Protein AF-Q83TK6-F1 (afdb_monomer)

Sequence (49 aa):
RRALQMEIEAVGVAMSLGAEGVKTVARQAPKVVRQARSVASSKGMPPRR

Structure (mmCIF, N/CA/C/O backbone):
data_AF-Q83TK6-F1
#
_entry.id   AF-Q83TK6-F1
#
loop_
_atom_site.group_PDB
_atom_site.id
_atom_site.type_symbol
_atom_site.label_atom_id
_atom_site.label_alt_id
_atom_site.label_comp_id
_atom_site.label_asym_id
_atom_site.label_entity_id
_atom_site.label_seq_id
_atom_site.pdbx_PDB_ins_code
_atom_site.Cartn_x
_atom_site.Cartn_y
_atom_site.Cartn_z
_atom_site.occupancy
_atom_site.B_iso_or_equiv
_atom_site.auth_seq_id
_atom_site.auth_comp_id
_atom_site.auth_asym_id
_atom_site.auth_atom_id
_atom_site.pdbx_PDB_model_num
ATOM 1 N N . ARG A 1 1 ? 16.383 -11.151 -1.760 1.00 72.00 1 ARG A N 1
ATOM 2 C CA . ARG A 1 1 ? 16.774 -9.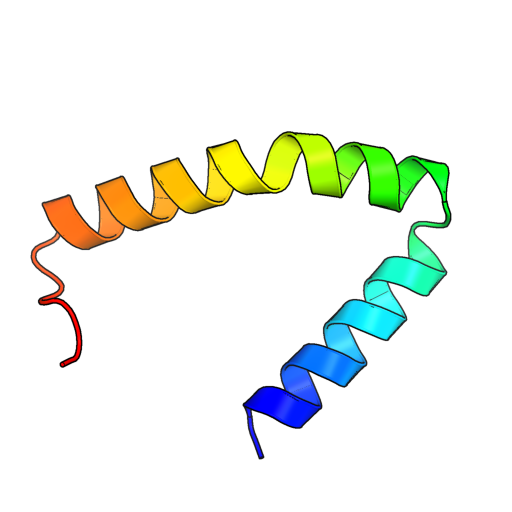834 -1.189 1.00 72.00 1 ARG A CA 1
ATOM 3 C C . ARG A 1 1 ? 15.651 -8.793 -1.262 1.00 72.00 1 ARG A C 1
ATOM 5 O O . ARG A 1 1 ? 15.325 -8.257 -0.220 1.00 72.00 1 ARG A O 1
ATOM 12 N N . ARG A 1 2 ? 15.016 -8.555 -2.426 1.00 81.25 2 ARG A N 1
ATOM 13 C CA . ARG A 1 2 ? 13.906 -7.578 -2.546 1.00 81.25 2 ARG A CA 1
ATOM 14 C C . ARG A 1 2 ? 12.662 -7.918 -1.710 1.00 81.25 2 ARG A C 1
ATOM 16 O O . ARG A 1 2 ? 12.113 -7.019 -1.099 1.00 81.25 2 ARG A O 1
ATOM 23 N N . ALA A 1 3 ? 12.255 -9.190 -1.649 1.00 83.69 3 ALA A N 1
ATOM 24 C CA . ALA A 1 3 ? 11.090 -9.609 -0.856 1.00 83.69 3 ALA A CA 1
ATOM 25 C C . ALA A 1 3 ? 11.250 -9.264 0.636 1.00 83.69 3 ALA A C 1
ATOM 27 O O . ALA A 1 3 ? 10.421 -8.555 1.187 1.00 83.69 3 ALA A O 1
ATOM 28 N N . LEU A 1 4 ? 12.387 -9.638 1.233 1.00 87.62 4 LEU A N 1
ATOM 29 C CA . LEU A 1 4 ? 12.704 -9.321 2.629 1.00 87.62 4 LEU A CA 1
ATOM 30 C C . LEU A 1 4 ? 12.738 -7.805 2.911 1.00 87.62 4 LEU A C 1
ATOM 32 O O . LEU A 1 4 ? 12.314 -7.367 3.971 1.00 87.62 4 LEU A O 1
ATOM 36 N N . GLN A 1 5 ? 13.221 -6.987 1.968 1.00 91.75 5 GLN A N 1
ATOM 37 C CA . GLN A 1 5 ? 13.194 -5.524 2.118 1.00 91.75 5 GLN A CA 1
ATOM 38 C C . GLN A 1 5 ? 11.761 -4.980 2.125 1.00 91.75 5 GLN A C 1
ATOM 40 O O . GLN A 1 5 ? 11.432 -4.172 2.987 1.00 91.75 5 GLN A O 1
ATOM 45 N N . MET A 1 6 ? 10.899 -5.473 1.228 1.00 90.31 6 MET A N 1
ATOM 46 C CA . MET A 1 6 ? 9.483 -5.088 1.212 1.00 90.31 6 MET A CA 1
ATOM 47 C C . MET A 1 6 ? 8.760 -5.515 2.492 1.00 90.31 6 MET A C 1
ATOM 49 O O . MET A 1 6 ? 7.914 -4.777 2.982 1.00 90.31 6 MET A O 1
ATOM 53 N N . GLU A 1 7 ? 9.091 -6.684 3.045 1.00 89.38 7 GLU A N 1
ATOM 54 C CA . GLU A 1 7 ? 8.536 -7.153 4.320 1.00 89.38 7 GLU A CA 1
ATOM 55 C C . GLU A 1 7 ? 8.917 -6.215 5.473 1.00 89.38 7 GLU A C 1
ATOM 57 O O . GLU A 1 7 ? 8.047 -5.804 6.238 1.00 89.38 7 GLU A O 1
ATOM 62 N N . ILE A 1 8 ? 10.189 -5.808 5.561 1.00 90.50 8 ILE A N 1
ATOM 63 C CA . ILE A 1 8 ? 10.662 -4.865 6.587 1.00 90.50 8 ILE A CA 1
ATOM 64 C C . ILE A 1 8 ? 9.978 -3.498 6.442 1.00 90.50 8 ILE A C 1
ATOM 66 O O . ILE A 1 8 ? 9.493 -2.944 7.429 1.00 90.50 8 ILE A O 1
ATOM 70 N N . GLU A 1 9 ? 9.895 -2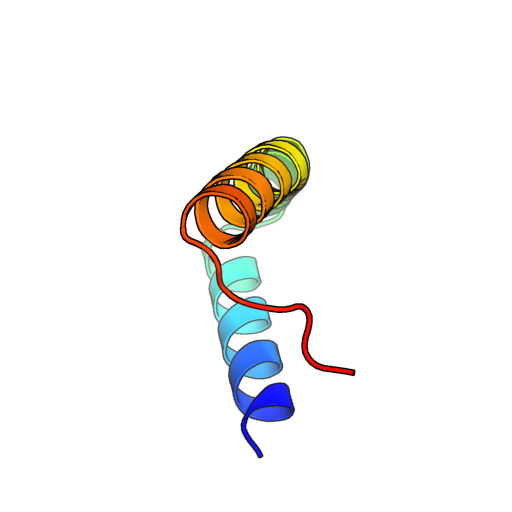.963 5.222 1.00 91.50 9 GLU A N 1
ATOM 71 C CA . GLU A 1 9 ? 9.213 -1.692 4.952 1.00 91.50 9 GLU A CA 1
ATOM 72 C C . GLU A 1 9 ? 7.722 -1.765 5.312 1.00 91.50 9 GLU A C 1
ATOM 74 O O . GLU A 1 9 ? 7.200 -0.865 5.970 1.00 91.50 9 GLU A O 1
ATOM 79 N N . ALA A 1 10 ? 7.043 -2.860 4.956 1.00 89.38 10 ALA A N 1
ATOM 80 C CA . ALA A 1 10 ? 5.634 -3.062 5.279 1.00 89.38 10 ALA A CA 1
ATOM 81 C C . ALA A 1 10 ? 5.387 -3.117 6.794 1.00 89.38 10 ALA A C 1
ATOM 83 O O . ALA A 1 10 ? 4.415 -2.533 7.277 1.00 89.38 10 ALA A O 1
ATOM 84 N N . VAL A 1 11 ? 6.272 -3.771 7.551 1.00 91.19 11 VAL A N 1
ATOM 85 C CA . VAL A 1 11 ? 6.196 -3.811 9.019 1.00 91.19 11 VAL A CA 1
ATOM 86 C C . VAL A 1 11 ? 6.412 -2.420 9.618 1.00 91.19 11 VAL A C 1
ATOM 88 O O . VAL A 1 11 ? 5.633 -2.012 10.477 1.00 91.19 11 VAL A O 1
ATOM 91 N N . GLY A 1 12 ? 7.404 -1.662 9.141 1.00 92.62 12 GLY A N 1
ATOM 92 C CA . GLY A 1 12 ? 7.645 -0.291 9.603 1.00 92.62 12 GLY A CA 1
ATOM 93 C C . GLY A 1 12 ? 6.443 0.627 9.360 1.00 92.62 12 GLY A C 1
ATOM 94 O O . GLY A 1 12 ? 5.999 1.329 10.268 1.00 92.62 12 GLY A O 1
ATOM 95 N N . VAL A 1 13 ? 5.841 0.545 8.171 1.00 92.25 13 VAL A N 1
ATOM 96 C CA . VAL A 1 13 ? 4.613 1.282 7.831 1.00 92.25 13 VAL A CA 1
ATOM 97 C C . VAL A 1 13 ? 3.445 0.863 8.728 1.00 92.25 13 VAL A C 1
ATOM 99 O O . VAL A 1 13 ? 2.716 1.721 9.227 1.00 92.25 13 VAL A O 1
ATOM 102 N N . ALA A 1 14 ? 3.273 -0.437 8.980 1.00 92.19 14 ALA A N 1
ATOM 103 C CA . ALA A 1 14 ? 2.223 -0.935 9.866 1.00 92.19 14 ALA A CA 1
ATOM 104 C C . ALA A 1 14 ? 2.390 -0.427 11.308 1.00 92.19 14 ALA A C 1
ATOM 106 O O . ALA A 1 14 ? 1.403 -0.042 11.938 1.00 92.19 14 ALA A O 1
ATOM 107 N N . MET A 1 15 ? 3.627 -0.366 11.812 1.00 93.00 15 MET A N 1
ATOM 108 C CA . MET A 1 15 ? 3.924 0.191 13.134 1.00 93.00 15 MET A CA 1
ATOM 109 C C . MET A 1 15 ? 3.584 1.683 13.217 1.00 93.00 15 MET A C 1
ATOM 111 O O . MET A 1 15 ? 2.964 2.102 14.191 1.00 93.00 15 MET A O 1
ATOM 115 N N . SER A 1 16 ? 3.923 2.479 12.198 1.00 94.06 16 SER A N 1
ATOM 116 C CA . SER A 1 16 ? 3.604 3.916 12.175 1.00 94.06 16 SER A CA 1
ATOM 117 C C . SER A 1 16 ? 2.105 4.207 12.071 1.00 94.06 16 SER A C 1
ATOM 119 O O . SER A 1 16 ? 1.627 5.187 12.633 1.00 94.06 16 SER A O 1
ATOM 121 N N . LEU A 1 17 ? 1.354 3.371 11.351 1.00 91.38 17 LEU A N 1
ATOM 122 C CA . LEU A 1 17 ? -0.089 3.540 11.158 1.00 91.38 17 LEU A CA 1
ATOM 123 C C . LEU A 1 17 ? -0.923 3.107 12.371 1.00 91.38 17 LEU A C 1
ATOM 125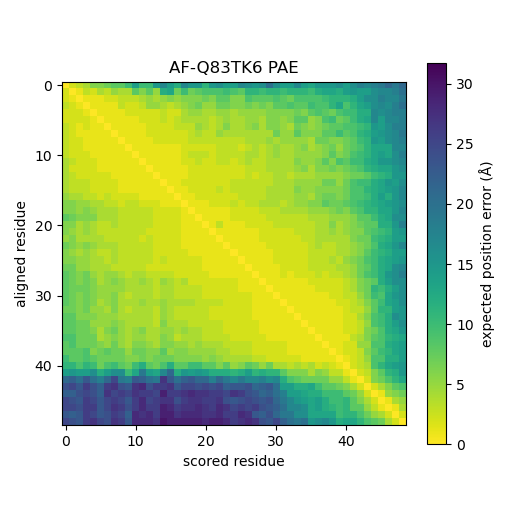 O O . LEU A 1 17 ? -2.057 3.566 12.534 1.00 91.38 17 LEU A O 1
ATOM 129 N N . GLY A 1 18 ? -0.400 2.189 13.188 1.00 93.88 18 GLY A N 1
ATOM 130 C CA . GLY A 1 18 ? -1.150 1.562 14.271 1.00 93.88 18 GLY A CA 1
ATOM 131 C C . GLY A 1 18 ? -2.349 0.732 13.783 1.00 93.88 18 GLY A C 1
ATOM 132 O O . GLY A 1 18 ? -2.617 0.591 12.589 1.00 93.88 18 GLY A O 1
ATOM 133 N N . ALA A 1 19 ? -3.102 0.156 14.723 1.00 90.25 19 ALA A N 1
ATOM 134 C CA . ALA A 1 19 ? -4.140 -0.830 14.409 1.00 90.25 19 ALA A CA 1
ATOM 135 C C . ALA A 1 19 ? -5.275 -0.285 13.515 1.00 90.25 19 ALA A C 1
ATOM 137 O O . ALA A 1 19 ? -5.680 -0.949 12.560 1.00 90.25 19 ALA A O 1
ATOM 138 N N . GLU A 1 20 ? -5.781 0.921 13.788 1.00 91.75 20 GLU A N 1
ATOM 139 C CA . GLU A 1 20 ? -6.878 1.517 13.005 1.00 91.75 20 GLU A CA 1
ATOM 140 C C . GLU A 1 20 ? 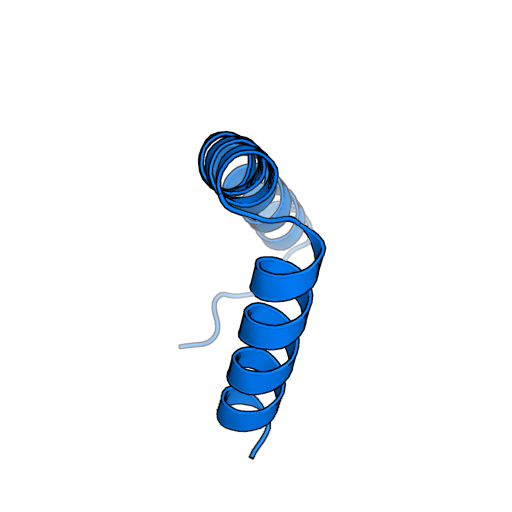-6.426 1.972 11.609 1.00 91.75 20 GLU A C 1
ATOM 142 O O . GLU A 1 20 ? -7.147 1.781 10.620 1.00 91.75 20 GLU A O 1
ATOM 147 N N . GLY A 1 21 ? -5.198 2.488 11.494 1.00 89.75 21 GLY A N 1
ATOM 148 C CA . GLY A 1 21 ? -4.596 2.821 10.205 1.00 89.75 21 GLY A CA 1
ATOM 149 C C . GLY A 1 21 ? -4.392 1.576 9.340 1.00 89.75 21 GLY A C 1
ATOM 150 O O . GLY A 1 21 ? -4.803 1.556 8.178 1.00 89.75 21 GLY A O 1
ATOM 151 N N . VAL A 1 22 ? -3.869 0.490 9.922 1.00 92.06 22 VAL A N 1
ATOM 152 C CA . VAL A 1 22 ? -3.698 -0.798 9.228 1.00 92.06 22 VAL A CA 1
ATOM 153 C C . VAL A 1 22 ? -5.038 -1.380 8.774 1.00 92.06 22 VAL A C 1
ATOM 155 O O . VAL A 1 22 ? -5.152 -1.793 7.620 1.00 92.06 22 VAL A O 1
ATOM 158 N N . LYS A 1 23 ? -6.084 -1.368 9.615 1.00 90.88 23 LYS A N 1
ATOM 159 C CA . LYS A 1 23 ? -7.435 -1.829 9.222 1.00 90.88 23 LYS A CA 1
ATOM 160 C C . LYS A 1 23 ? -7.980 -1.045 8.030 1.00 90.88 23 LYS A C 1
ATOM 162 O O . LYS A 1 23 ? -8.572 -1.628 7.119 1.00 90.88 23 LYS A O 1
ATOM 167 N N . THR A 1 24 ? -7.782 0.270 8.027 1.00 92.06 24 THR A N 1
ATOM 168 C C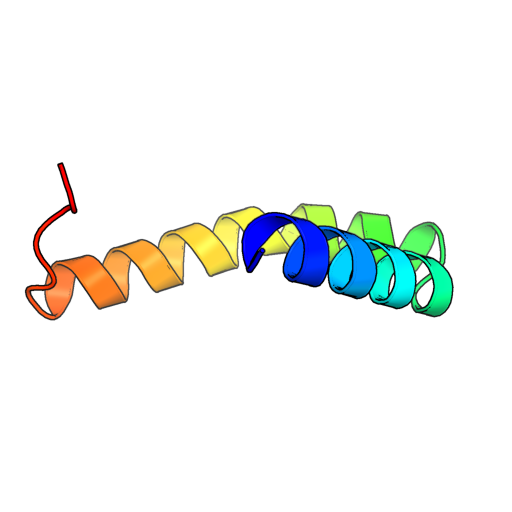A . THR A 1 24 ? -8.247 1.148 6.949 1.00 92.06 24 THR A CA 1
ATOM 169 C C . THR A 1 24 ? -7.508 0.857 5.645 1.00 92.06 24 THR A C 1
ATOM 171 O O . THR A 1 24 ? -8.149 0.644 4.613 1.00 92.06 24 THR A O 1
ATOM 174 N N . VAL A 1 25 ? -6.178 0.751 5.696 1.00 90.50 25 VAL A N 1
ATOM 175 C CA . VAL A 1 25 ? -5.354 0.394 4.532 1.00 90.50 25 VAL A CA 1
ATOM 176 C C . VAL A 1 25 ? -5.717 -0.996 4.012 1.00 90.50 25 VAL A C 1
ATOM 178 O O . VAL A 1 25 ? -5.940 -1.152 2.814 1.00 90.50 25 VAL A O 1
ATOM 181 N N . ALA A 1 26 ? -5.881 -1.989 4.888 1.00 91.94 26 ALA A N 1
ATOM 182 C CA . ALA A 1 26 ? -6.255 -3.349 4.501 1.00 91.94 26 ALA A CA 1
ATOM 183 C C . ALA A 1 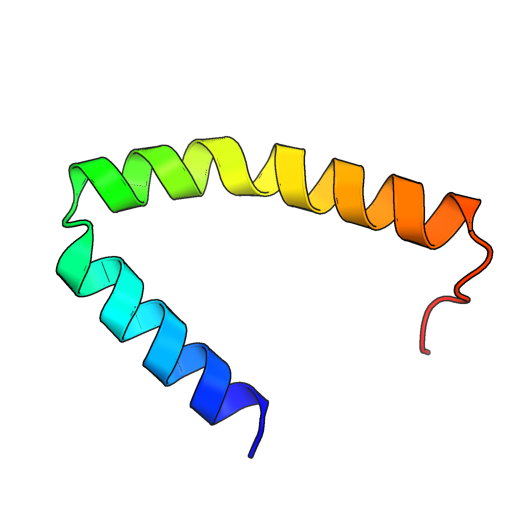26 ? -7.618 -3.412 3.786 1.00 91.94 26 ALA A C 1
ATOM 185 O O . ALA A 1 26 ? -7.784 -4.182 2.842 1.00 91.94 26 ALA A O 1
ATOM 186 N N . ARG A 1 27 ? -8.588 -2.570 4.174 1.00 94.75 27 ARG A N 1
ATOM 187 C CA . ARG A 1 27 ? -9.890 -2.465 3.487 1.00 94.75 27 ARG A CA 1
ATOM 188 C C . ARG A 1 27 ? -9.786 -1.830 2.098 1.00 94.75 27 ARG A C 1
ATOM 190 O O . ARG A 1 27 ? -10.561 -2.176 1.206 1.00 94.75 27 ARG A O 1
ATOM 197 N N . GLN A 1 28 ? -8.863 -0.890 1.904 1.00 93.31 28 GLN A N 1
ATOM 198 C CA . GLN A 1 28 ? -8.714 -0.150 0.646 1.00 93.31 28 GLN A CA 1
ATOM 199 C C . GLN A 1 28 ?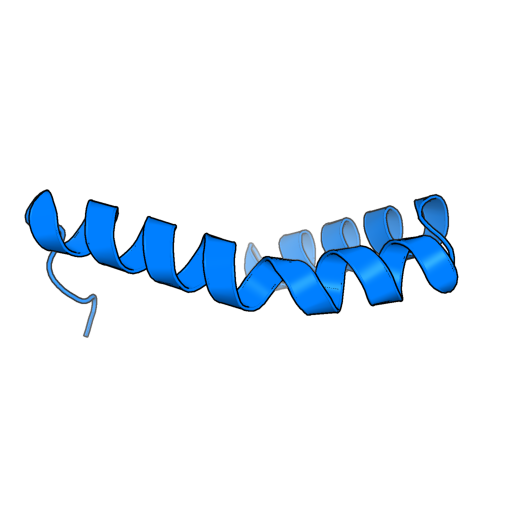 -7.777 -0.846 -0.350 1.00 93.31 28 GLN A C 1
ATOM 201 O O . GLN A 1 28 ? -8.030 -0.812 -1.559 1.00 93.31 28 GLN A O 1
ATOM 206 N N . ALA A 1 29 ? -6.737 -1.523 0.144 1.00 92.38 29 ALA A N 1
ATOM 207 C CA . ALA A 1 29 ? -5.686 -2.137 -0.660 1.00 92.38 29 ALA A CA 1
ATOM 208 C C . ALA A 1 29 ? -6.211 -3.053 -1.784 1.00 92.38 29 ALA A C 1
ATOM 210 O O . ALA A 1 29 ? -5.743 -2.897 -2.912 1.00 92.38 29 ALA A O 1
ATOM 211 N N . PRO A 1 30 ? -7.222 -3.927 -1.587 1.00 93.25 30 PRO A N 1
ATOM 212 C CA . PRO A 1 30 ? -7.726 -4.777 -2.667 1.00 93.25 30 PRO A CA 1
ATOM 213 C C . PRO A 1 30 ? -8.252 -3.990 -3.873 1.00 93.25 30 PRO A C 1
ATOM 215 O O . PRO A 1 30 ? -8.036 -4.392 -5.017 1.00 93.25 30 PRO A O 1
ATOM 218 N N . LYS A 1 31 ? -8.912 -2.845 -3.641 1.00 94.31 31 LYS A N 1
ATOM 219 C CA . LYS A 1 31 ? -9.431 -1.988 -4.720 1.00 94.31 31 LYS A CA 1
ATOM 220 C C . LYS A 1 31 ? -8.285 -1.351 -5.503 1.00 94.31 31 LYS A C 1
ATOM 222 O O . LYS A 1 31 ? -8.296 -1.394 -6.732 1.00 94.31 31 LYS A O 1
ATOM 227 N N . VAL A 1 32 ? -7.286 -0.833 -4.790 1.00 91.81 32 VAL A N 1
ATOM 228 C CA . VAL A 1 32 ? -6.092 -0.212 -5.380 1.00 91.81 32 VAL A CA 1
ATOM 229 C C . VAL A 1 32 ? -5.285 -1.237 -6.179 1.00 91.81 32 VAL A C 1
ATOM 231 O O . VAL A 1 32 ? -4.946 -0.990 -7.333 1.00 91.81 32 VAL A O 1
ATOM 234 N N . VAL A 1 33 ? -5.054 -2.430 -5.622 1.00 91.88 33 VAL A N 1
ATOM 235 C CA . VAL A 1 33 ? -4.352 -3.532 -6.301 1.00 91.88 33 VAL A CA 1
ATOM 236 C C . VAL A 1 33 ? -5.098 -3.961 -7.562 1.00 91.88 33 VAL A C 1
ATOM 238 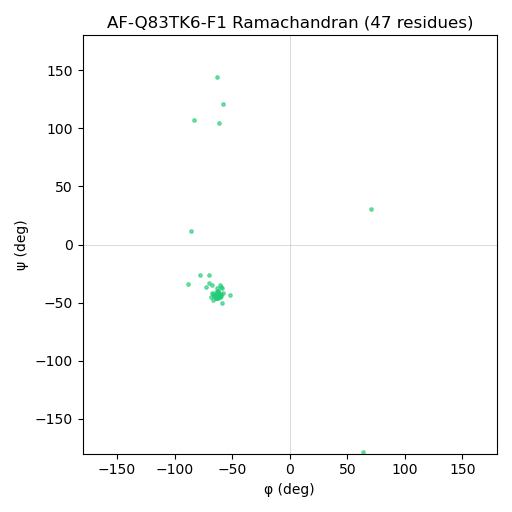O O . VAL A 1 33 ? -4.479 -4.155 -8.608 1.00 91.88 33 VAL A O 1
ATOM 241 N N . ARG A 1 34 ? -6.429 -4.085 -7.496 1.00 92.31 34 ARG A N 1
ATOM 242 C CA . ARG A 1 34 ? -7.249 -4.425 -8.665 1.00 92.31 34 ARG A CA 1
ATOM 243 C C . ARG A 1 34 ? -7.136 -3.364 -9.759 1.00 92.31 34 ARG A C 1
ATOM 245 O O . ARG A 1 34 ? -6.963 -3.717 -10.922 1.00 92.31 34 ARG A O 1
ATOM 252 N N . GLN A 1 35 ? -7.189 -2.083 -9.398 1.00 91.62 35 GLN A N 1
ATOM 253 C CA . GLN A 1 35 ? -7.035 -0.984 -10.350 1.00 91.62 35 GLN A CA 1
ATOM 254 C C . GLN A 1 35 ? -5.636 -0.972 -10.977 1.00 91.62 35 GLN A C 1
ATOM 256 O O . GLN A 1 35 ? -5.518 -0.899 -12.198 1.00 91.62 35 GLN A O 1
ATOM 261 N N . ALA A 1 36 ? -4.583 -1.131 -10.172 1.00 90.12 36 ALA A N 1
ATOM 262 C CA . ALA A 1 36 ? -3.208 -1.205 -10.656 1.00 90.12 36 ALA A CA 1
ATOM 263 C C . ALA A 1 36 ? -3.004 -2.379 -11.629 1.00 90.12 36 ALA A C 1
ATOM 265 O O . ALA A 1 36 ? -2.407 -2.202 -12.689 1.00 90.12 36 ALA A O 1
ATOM 266 N N . ARG A 1 37 ? -3.562 -3.559 -11.319 1.00 89.12 37 ARG A N 1
ATOM 267 C CA . ARG A 1 37 ? -3.551 -4.723 -12.222 1.00 89.12 37 ARG A CA 1
ATOM 268 C C . ARG A 1 37 ? -4.290 -4.444 -13.526 1.00 89.12 37 ARG A C 1
ATOM 270 O O . ARG A 1 37 ? -3.773 -4.782 -14.584 1.00 89.12 37 ARG A O 1
ATOM 277 N N . SER A 1 38 ? -5.458 -3.804 -13.461 1.00 87.19 38 SER A N 1
ATOM 278 C CA . SER A 1 38 ? -6.224 -3.427 -14.654 1.00 87.19 38 SER A CA 1
ATOM 279 C C . SER A 1 38 ? -5.432 -2.481 -15.557 1.00 87.19 38 SER A C 1
ATOM 281 O O . SER A 1 38 ? -5.377 -2.708 -16.759 1.00 87.19 38 SER A O 1
ATOM 283 N N . VAL A 1 39 ? -4.784 -1.460 -14.983 1.00 88.12 39 VAL A N 1
ATOM 284 C CA . VAL A 1 39 ? -3.958 -0.494 -15.727 1.00 88.12 39 VAL A CA 1
ATOM 285 C C . VAL A 1 39 ? -2.713 -1.157 -16.319 1.00 88.12 39 VAL A C 1
ATOM 287 O O . VAL A 1 39 ? -2.360 -0.897 -17.468 1.00 88.12 39 VAL A O 1
ATOM 290 N N . ALA A 1 40 ? -2.042 -2.025 -15.560 1.00 84.06 40 ALA A N 1
ATOM 291 C CA . ALA A 1 40 ? -0.882 -2.766 -16.051 1.00 84.06 40 ALA A CA 1
ATOM 292 C C . ALA A 1 40 ? -1.260 -3.718 -17.200 1.00 84.06 40 ALA A C 1
ATOM 294 O O . ALA A 1 40 ? -0.550 -3.793 -18.202 1.00 84.06 40 ALA A O 1
ATOM 295 N N . SER A 1 41 ? -2.410 -4.390 -17.084 1.00 78.62 41 SER A N 1
ATOM 296 C CA . SER A 1 41 ? -2.944 -5.276 -18.120 1.00 78.62 41 SER A CA 1
ATOM 297 C C . SER A 1 41 ? -3.374 -4.509 -19.371 1.00 78.62 41 SER A C 1
ATOM 299 O O . SER A 1 41 ? -3.093 -4.958 -20.477 1.00 78.62 41 SER A O 1
ATOM 301 N N . SER A 1 42 ? -4.024 -3.349 -19.225 1.00 73.81 42 SER A N 1
ATOM 302 C CA . SER A 1 42 ? -4.447 -2.525 -20.365 1.00 73.81 42 SER A CA 1
ATOM 303 C C . SER A 1 42 ? -3.269 -1.866 -21.083 1.00 73.81 42 SER A C 1
ATOM 305 O O . SER A 1 42 ? -3.361 -1.576 -22.270 1.00 73.81 42 SER A O 1
ATOM 307 N N . LYS A 1 43 ? -2.151 -1.636 -20.380 1.00 69.25 43 LYS A N 1
ATOM 308 C CA . LYS A 1 43 ? -0.898 -1.129 -20.963 1.00 69.25 43 LYS A CA 1
ATOM 309 C C . LYS A 1 43 ? 0.008 -2.230 -21.538 1.00 69.25 43 LYS A C 1
ATOM 311 O O . LYS A 1 43 ? 1.152 -1.944 -21.873 1.00 69.25 43 LYS A O 1
ATOM 316 N N . GLY A 1 44 ? -0.484 -3.464 -21.681 1.00 57.81 44 GLY A N 1
ATOM 317 C CA . GLY A 1 44 ? 0.242 -4.533 -22.370 1.00 57.81 44 GLY A CA 1
ATOM 318 C C . GLY A 1 44 ? 1.465 -5.055 -21.617 1.00 57.81 44 GLY A C 1
ATOM 319 O O . GLY A 1 44 ? 2.428 -5.473 -22.250 1.00 57.81 44 GLY A O 1
ATOM 320 N N . MET A 1 45 ? 1.463 -5.039 -20.280 1.00 58.75 45 MET A N 1
ATOM 321 C CA . MET A 1 45 ? 2.517 -5.711 -19.522 1.00 58.75 45 MET A CA 1
ATOM 322 C C . MET A 1 45 ? 2.149 -7.200 -19.415 1.00 58.75 45 MET A C 1
ATOM 324 O O . MET A 1 45 ? 1.189 -7.529 -18.712 1.00 58.75 45 MET A O 1
ATOM 328 N N . PRO A 1 46 ? 2.831 -8.108 -20.142 1.00 55.50 46 PRO A N 1
ATOM 329 C CA . PRO A 1 46 ? 2.453 -9.513 -20.154 1.00 55.50 46 PRO A CA 1
ATOM 330 C C . PRO A 1 46 ? 2.610 -10.093 -18.742 1.00 55.50 46 PRO A C 1
ATOM 332 O O . PRO A 1 46 ? 3.536 -9.700 -18.019 1.00 55.50 46 PRO A O 1
ATOM 335 N N . PRO A 1 47 ? 1.732 -11.019 -18.316 1.00 58.91 47 PRO A N 1
ATOM 336 C CA . PRO A 1 47 ? 1.913 -11.699 -17.045 1.00 58.91 47 PRO A CA 1
ATOM 337 C C . PRO A 1 47 ? 3.271 -12.407 -17.071 1.00 58.91 47 PRO A C 1
ATOM 339 O O . PRO A 1 47 ? 3.532 -13.232 -17.948 1.00 58.91 47 PRO A O 1
ATOM 342 N N . ARG A 1 48 ? 4.154 -12.059 -16.126 1.00 59.47 48 ARG A N 1
ATOM 343 C CA . ARG A 1 48 ? 5.370 -12.836 -15.866 1.00 59.47 48 ARG A CA 1
ATOM 344 C C . ARG A 1 48 ? 4.922 -14.236 -15.441 1.00 59.47 48 ARG A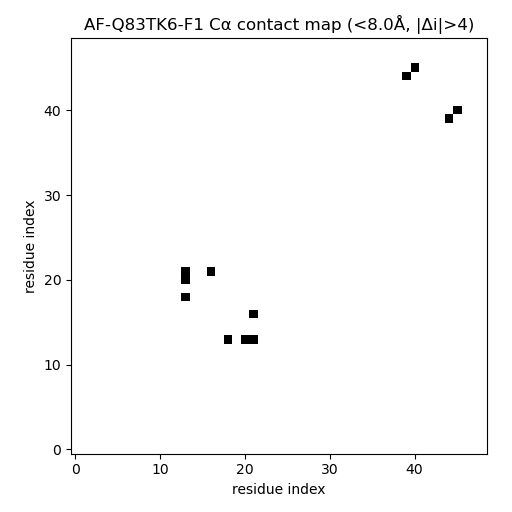 C 1
ATOM 346 O O . ARG A 1 48 ? 4.383 -14.384 -14.345 1.00 59.47 48 ARG A O 1
ATOM 353 N N . ARG A 1 49 ? 5.065 -15.198 -16.357 1.00 52.84 49 ARG A N 1
ATOM 354 C CA . ARG A 1 49 ? 5.115 -16.629 -16.041 1.00 52.84 49 ARG A CA 1
ATOM 355 C C . ARG A 1 49 ? 6.313 -16.919 -15.148 1.00 52.84 49 ARG A C 1
ATOM 357 O O . ARG A 1 49 ? 7.329 -16.200 -15.294 1.00 52.84 49 ARG A O 1
#

Organism: Pseudomonas savastanoi pv. phaseolicola (NCBI:txid319)

Radius of gyration: 13.97 Å; Cα contacts (8 Å, |Δi|>4): 6; chains: 1; bounding box: 27×20×37 Å

Mean predicted aligned error: 7.12 Å

Secondary structure (DSSP, 8-state):
-HHHHHHHHHHHHHHHHHHHHHHHHHHHHHHHHHHHHHHHHHTT-----

Foldseek 3Di:
DVVVVVVVVVVVVCVVLDDVNVVVCVVCVVVVVVVVVVVCVVVPPDPDD

pLDDT: mean 85.23, std 11.82, range [52.84, 94.75]

Solvent-accessible surface area (backbone atoms only — not comparable to full-atom values): 2905 Å² total; per-residue (Å²): 112,69,66,62,51,52,52,53,51,50,50,54,52,41,64,75,46,36,75,70,45,40,53,53,48,64,70,47,45,63,58,54,51,51,50,52,50,52,51,41,52,75,69,67,55,75,82,85,124